Protein AF-W7QAL9-F1 (afdb_monomer)

Structure (mmCIF, N/CA/C/O backbone):
data_AF-W7QAL9-F1
#
_entry.id   AF-W7QAL9-F1
#
loop_
_atom_site.group_PDB
_atom_site.id
_atom_site.type_symbol
_atom_site.label_atom_id
_atom_site.label_alt_id
_atom_site.label_comp_id
_atom_site.label_asym_id
_atom_site.label_entity_id
_atom_site.label_seq_id
_atom_site.pdbx_PDB_ins_code
_atom_site.Cartn_x
_atom_site.Cartn_y
_atom_site.Cartn_z
_atom_site.occupancy
_atom_site.B_iso_or_equiv
_atom_site.auth_seq_id
_atom_site.auth_comp_id
_atom_site.auth_asym_id
_atom_site.auth_atom_id
_atom_site.pdbx_PDB_model_num
ATOM 1 N N . MET A 1 1 ? -16.297 9.001 6.275 1.00 50.69 1 MET A N 1
ATOM 2 C CA . MET A 1 1 ? -15.251 9.500 5.359 1.00 50.69 1 MET A CA 1
ATOM 3 C C . MET A 1 1 ? -14.457 8.284 4.928 1.00 50.69 1 MET A C 1
ATOM 5 O O . MET A 1 1 ? -14.034 7.551 5.811 1.00 50.69 1 MET A O 1
ATOM 9 N N . ALA A 1 2 ? -14.372 7.997 3.630 1.00 61.62 2 ALA A N 1
ATOM 10 C CA . ALA A 1 2 ? -13.602 6.855 3.142 1.00 61.62 2 ALA A CA 1
ATOM 11 C C . ALA A 1 2 ? -12.135 7.280 3.016 1.00 61.62 2 ALA A C 1
ATOM 13 O O . ALA A 1 2 ? -11.838 8.303 2.399 1.00 61.62 2 ALA A O 1
ATOM 14 N N . LYS A 1 3 ? -11.237 6.529 3.647 1.00 77.06 3 LYS A N 1
ATOM 15 C CA . LYS A 1 3 ? -9.796 6.768 3.602 1.00 77.06 3 LYS A CA 1
ATOM 16 C C . LYS A 1 3 ? -9.159 5.639 2.817 1.00 77.06 3 LYS A C 1
ATOM 18 O O . LYS A 1 3 ? -9.370 4.471 3.137 1.00 77.06 3 LYS A O 1
ATOM 23 N N . LYS A 1 4 ? -8.411 5.986 1.774 1.00 85.56 4 LYS A N 1
ATOM 24 C CA . LYS A 1 4 ? -7.717 5.021 0.923 1.00 85.56 4 LYS A CA 1
ATOM 25 C C . LYS A 1 4 ? -6.227 5.109 1.170 1.00 85.56 4 LYS A C 1
ATOM 27 O O . LYS A 1 4 ? -5.666 6.188 1.332 1.00 85.56 4 LYS A O 1
ATOM 32 N N . ILE A 1 5 ? -5.582 3.958 1.168 1.00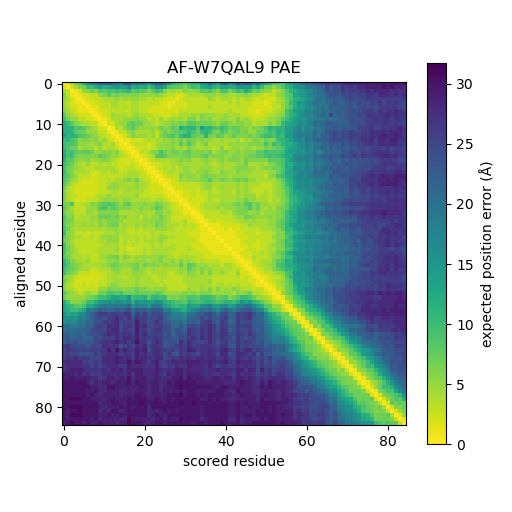 86.12 5 ILE A N 1
ATOM 33 C CA . ILE A 1 5 ? -4.144 3.834 1.327 1.00 86.12 5 ILE A CA 1
ATOM 34 C C . ILE A 1 5 ? -3.579 3.336 0.011 1.00 86.12 5 ILE A C 1
ATOM 36 O O . ILE A 1 5 ? -3.889 2.241 -0.462 1.00 86.12 5 ILE A O 1
ATOM 40 N N . ILE A 1 6 ? -2.752 4.180 -0.591 1.00 88.38 6 ILE A N 1
ATOM 41 C CA . ILE A 1 6 ? -2.029 3.873 -1.811 1.00 88.38 6 ILE A CA 1
ATOM 42 C C . ILE A 1 6 ? -0.626 3.438 -1.405 1.00 88.38 6 ILE A C 1
ATOM 44 O O . ILE A 1 6 ? 0.124 4.200 -0.801 1.00 88.38 6 ILE A O 1
ATOM 48 N N . VAL A 1 7 ? -0.269 2.202 -1.740 1.00 86.50 7 VAL A N 1
ATOM 49 C CA . VAL A 1 7 ? 1.064 1.645 -1.510 1.00 86.50 7 VAL A CA 1
ATOM 50 C C . VAL A 1 7 ? 1.751 1.455 -2.855 1.00 86.50 7 VAL A C 1
ATOM 52 O O . VAL A 1 7 ? 1.347 0.616 -3.664 1.00 86.50 7 VAL A O 1
ATOM 55 N N . ILE A 1 8 ? 2.806 2.228 -3.095 1.00 88.62 8 ILE A N 1
ATOM 56 C CA . ILE A 1 8 ? 3.674 2.087 -4.261 1.00 88.62 8 ILE A CA 1
ATOM 57 C C . ILE A 1 8 ? 4.840 1.178 -3.880 1.00 88.62 8 ILE A C 1
ATOM 59 O O . ILE A 1 8 ? 5.656 1.525 -3.029 1.00 88.62 8 ILE A O 1
ATOM 63 N N . SER A 1 9 ? 4.925 0.006 -4.507 1.00 87.75 9 SER A N 1
ATOM 64 C CA . SER A 1 9 ? 6.038 -0.922 -4.325 1.00 87.75 9 SER A CA 1
ATOM 65 C C . SER A 1 9 ? 7.039 -0.794 -5.469 1.00 87.75 9 SER A C 1
ATOM 67 O O . SER A 1 9 ? 6.708 -1.080 -6.622 1.00 87.75 9 SER A O 1
ATOM 69 N N . GLY A 1 10 ? 8.275 -0.408 -5.141 1.00 83.06 10 GLY A N 1
ATOM 70 C CA . GLY A 1 10 ? 9.412 -0.441 -6.069 1.00 83.06 10 GLY A CA 1
ATOM 71 C C . GLY A 1 10 ? 10.073 -1.821 -6.183 1.00 83.06 10 GLY A C 1
ATOM 72 O O . GLY A 1 10 ? 11.061 -1.976 -6.897 1.00 83.06 10 GLY A O 1
ATOM 73 N N . ALA A 1 11 ? 9.565 -2.823 -5.457 1.00 81.69 11 ALA A N 1
ATOM 74 C CA . ALA A 1 11 ? 10.098 -4.180 -5.445 1.00 81.69 11 ALA A CA 1
ATOM 75 C C . ALA A 1 11 ? 9.530 -5.048 -6.587 1.00 81.69 11 ALA A C 1
ATOM 77 O O . ALA A 1 11 ? 8.651 -4.639 -7.345 1.00 81.69 11 ALA A O 1
ATOM 78 N N . HIS A 1 12 ? 10.043 -6.275 -6.706 1.00 82.81 12 HIS A N 1
ATOM 79 C CA . HIS A 1 12 ? 9.546 -7.263 -7.665 1.00 82.81 12 HIS A CA 1
ATOM 80 C C . HIS A 1 12 ? 8.097 -7.671 -7.368 1.00 82.81 12 HIS A C 1
ATOM 82 O O . HIS A 1 12 ? 7.640 -7.654 -6.221 1.00 82.81 12 HIS 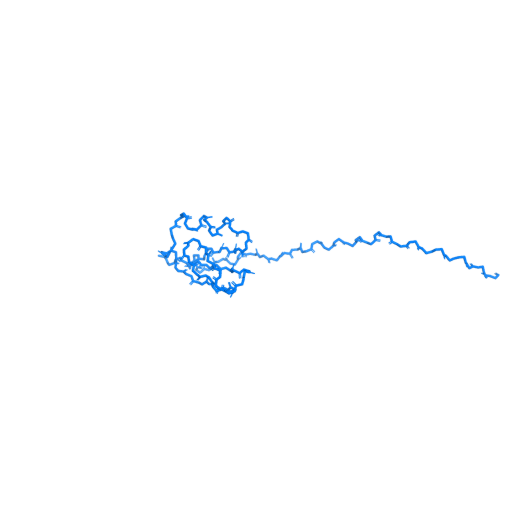A O 1
ATOM 88 N N . ALA A 1 13 ? 7.380 -8.081 -8.415 1.00 79.75 13 ALA A N 1
ATOM 89 C CA . ALA A 1 13 ? 6.005 -8.544 -8.299 1.00 79.75 13 ALA A CA 1
ATOM 90 C C . ALA A 1 13 ? 5.877 -9.686 -7.274 1.00 79.75 13 ALA A C 1
ATOM 92 O O . ALA A 1 13 ? 6.611 -10.673 -7.325 1.00 79.75 13 ALA A O 1
ATOM 93 N N . GLY A 1 14 ? 4.926 -9.553 -6.345 1.00 78.88 14 GLY A N 1
ATOM 94 C CA . GLY A 1 14 ? 4.696 -10.536 -5.286 1.00 78.88 14 GLY A CA 1
ATOM 95 C C . GLY A 1 14 ? 5.442 -10.259 -3.981 1.00 78.88 14 GLY A C 1
ATOM 96 O O . GLY A 1 14 ? 5.442 -11.132 -3.110 1.00 78.88 14 GLY A O 1
ATOM 97 N N . TYR A 1 15 ? 6.037 -9.071 -3.819 1.00 84.56 15 TYR A N 1
ATOM 98 C CA . TYR A 1 15 ? 6.619 -8.629 -2.553 1.00 84.56 15 TYR A CA 1
ATOM 99 C C . TYR A 1 15 ? 5.600 -8.737 -1.412 1.00 84.56 15 TYR A C 1
ATOM 101 O O . TYR A 1 15 ? 4.445 -8.335 -1.554 1.00 84.56 15 TYR A O 1
ATOM 109 N N . ARG A 1 16 ? 6.009 -9.302 -0.273 1.00 83.44 16 ARG A N 1
ATOM 110 C CA . ARG A 1 16 ? 5.128 -9.504 0.883 1.00 83.44 16 ARG A CA 1
ATOM 111 C C . ARG A 1 16 ? 5.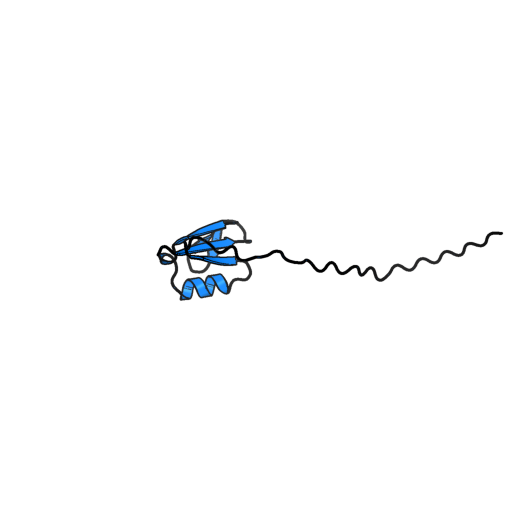627 -8.720 2.080 1.00 83.44 16 ARG A C 1
ATOM 113 O O . ARG A 1 16 ? 6.738 -8.954 2.558 1.00 83.44 16 ARG A O 1
ATOM 120 N N . ARG A 1 17 ? 4.779 -7.840 2.606 1.00 83.44 17 ARG A N 1
ATOM 121 C CA . ARG A 1 17 ? 5.071 -7.072 3.818 1.00 83.44 17 ARG A CA 1
ATOM 122 C C . ARG A 1 17 ? 3.811 -6.884 4.648 1.00 83.44 17 ARG A C 1
ATOM 124 O O . ARG A 1 17 ? 2.722 -6.785 4.095 1.00 83.44 17 ARG A O 1
ATOM 131 N N . ALA A 1 18 ? 3.956 -6.927 5.973 1.00 78.12 18 ALA A N 1
ATOM 132 C CA . ALA A 1 18 ? 2.842 -6.851 6.926 1.00 78.12 18 ALA A CA 1
ATOM 133 C C . ALA A 1 18 ? 1.701 -7.872 6.681 1.00 78.12 18 ALA A C 1
ATOM 135 O O . ALA A 1 18 ? 0.543 -7.624 7.016 1.00 78.12 18 ALA A O 1
ATOM 136 N N . GLY A 1 19 ? 2.025 -9.024 6.075 1.00 82.25 19 GLY A N 1
ATOM 137 C CA . GLY A 1 19 ? 1.056 -10.065 5.710 1.00 82.25 19 GLY A CA 1
ATOM 138 C C . GLY A 1 19 ? 0.320 -9.833 4.385 1.00 82.25 19 GLY A C 1
ATOM 139 O O . GLY A 1 19 ? -0.447 -10.696 3.967 1.00 82.25 19 GLY A O 1
ATOM 140 N N . VAL A 1 20 ? 0.584 -8.725 3.687 1.00 82.19 20 VAL A N 1
ATOM 141 C CA . VAL A 1 20 ? -0.070 -8.377 2.420 1.00 82.19 20 VAL A CA 1
ATOM 142 C C . VAL A 1 20 ? 0.863 -8.643 1.247 1.00 82.19 20 VAL A C 1
ATOM 144 O O . VAL A 1 20 ? 2.049 -8.310 1.283 1.00 82.19 20 VAL A O 1
ATOM 147 N N . LYS A 1 21 ? 0.325 -9.281 0.202 1.00 87.00 21 LYS A N 1
ATOM 148 C CA . LYS A 1 21 ? 1.022 -9.462 -1.073 1.00 87.00 21 LYS A CA 1
ATOM 149 C C . LYS A 1 21 ? 0.790 -8.220 -1.925 1.00 87.00 21 LYS A C 1
ATOM 151 O O . LYS A 1 21 ? -0.336 -7.968 -2.338 1.00 87.00 21 LYS A O 1
ATOM 156 N N . LEU A 1 22 ? 1.857 -7.476 -2.174 1.00 85.38 22 LEU A N 1
ATOM 157 C CA . LEU A 1 22 ? 1.860 -6.287 -3.008 1.00 85.38 22 LEU A CA 1
ATOM 158 C C . LEU A 1 22 ? 2.254 -6.663 -4.437 1.00 85.38 22 LEU A C 1
ATOM 160 O O . LEU A 1 22 ? 3.143 -7.490 -4.679 1.00 85.38 22 LEU A O 1
ATOM 164 N N . ASN A 1 23 ? 1.579 -6.039 -5.392 1.00 85.88 23 ASN A N 1
ATOM 165 C CA . ASN A 1 23 ? 1.985 -6.050 -6.784 1.00 85.88 23 ASN A CA 1
ATOM 166 C C . ASN A 1 23 ? 3.043 -4.965 -7.012 1.00 85.88 23 ASN A C 1
ATOM 168 O O . ASN A 1 23 ? 3.134 -3.990 -6.263 1.00 85.88 23 ASN A O 1
ATOM 172 N N . GLN A 1 24 ? 3.848 -5.144 -8.055 1.00 88.62 24 GLN A N 1
ATOM 173 C CA . GLN A 1 24 ? 4.813 -4.133 -8.470 1.00 88.62 24 GLN A CA 1
ATOM 174 C C . GLN A 1 24 ? 4.070 -2.877 -8.945 1.00 88.62 24 GLN A C 1
ATOM 176 O O . GLN A 1 24 ? 3.115 -2.978 -9.717 1.00 88.62 24 GLN A O 1
ATOM 181 N N . GLY A 1 25 ? 4.506 -1.700 -8.493 1.00 87.19 25 GLY A N 1
ATOM 182 C CA . GLY A 1 25 ? 3.844 -0.431 -8.791 1.00 87.19 25 GLY A CA 1
ATOM 183 C C . GLY A 1 25 ? 2.766 -0.067 -7.768 1.00 87.19 25 GLY A C 1
ATOM 184 O O . GLY A 1 25 ? 2.994 -0.173 -6.565 1.00 87.19 25 GLY A O 1
ATOM 185 N N . ARG A 1 26 ? 1.612 0.426 -8.235 1.00 88.25 26 ARG A N 1
ATOM 186 C CA . ARG A 1 26 ? 0.548 1.006 -7.397 1.00 88.25 26 ARG A CA 1
ATOM 187 C C . ARG A 1 26 ? -0.422 -0.065 -6.889 1.00 88.25 26 ARG A C 1
ATOM 189 O O . ARG A 1 26 ? -1.010 -0.789 -7.684 1.00 88.25 26 ARG A O 1
ATOM 196 N N . ASN A 1 27 ? -0.633 -0.106 -5.576 1.00 87.44 27 ASN A N 1
ATOM 197 C CA . ASN A 1 27 ? -1.646 -0.929 -4.919 1.00 87.44 27 ASN A CA 1
ATOM 198 C C . ASN A 1 27 ? -2.578 -0.022 -4.119 1.00 87.44 27 ASN A C 1
ATOM 200 O O . ASN A 1 27 ? -2.106 0.840 -3.381 1.00 87.44 27 ASN A O 1
ATOM 204 N N . GLU A 1 28 ? -3.882 -0.214 -4.262 1.00 89.44 28 GLU A N 1
ATOM 205 C CA . GLU A 1 28 ? -4.895 0.599 -3.593 1.00 89.44 28 GLU A CA 1
ATOM 206 C C . GLU A 1 28 ? -5.672 -0.277 -2.624 1.00 89.44 28 GLU A C 1
ATOM 208 O O . GLU A 1 28 ? -6.194 -1.327 -3.000 1.00 89.44 28 GLU A O 1
ATOM 213 N N . PHE A 1 29 ? -5.734 0.159 -1.376 1.00 87.44 29 PHE A N 1
ATOM 214 C CA . PHE A 1 29 ? -6.436 -0.531 -0.308 1.00 87.44 29 PHE A CA 1
ATOM 215 C C . PHE A 1 29 ? -7.282 0.468 0.470 1.00 87.44 29 PHE A C 1
ATOM 217 O O . PHE A 1 29 ? -6.986 1.662 0.506 1.00 87.44 29 PHE A O 1
ATOM 224 N N . ASP A 1 30 ? -8.313 -0.027 1.139 1.00 85.88 30 ASP A N 1
ATOM 225 C CA . ASP A 1 30 ? -9.024 0.761 2.137 1.00 85.88 30 ASP A CA 1
ATOM 226 C C . ASP A 1 30 ? -8.193 0.877 3.420 1.00 85.88 30 ASP A C 1
ATOM 228 O O . ASP A 1 30 ? -7.468 -0.046 3.789 1.00 85.88 30 ASP A O 1
ATOM 232 N N . GLU A 1 31 ? -8.337 1.983 4.147 1.00 83.06 31 GLU A N 1
ATOM 233 C CA . GLU A 1 31 ? -7.762 2.143 5.491 1.00 83.06 31 GLU A CA 1
ATOM 234 C C . GLU A 1 31 ? -8.135 0.971 6.405 1.00 83.06 31 GLU A C 1
ATOM 236 O O . GLU A 1 31 ? -7.306 0.481 7.164 1.00 83.06 31 GLU A O 1
ATOM 241 N N . SER A 1 32 ? -9.365 0.464 6.289 1.00 83.62 32 SER A N 1
ATOM 242 C CA . SER A 1 32 ? -9.858 -0.638 7.119 1.00 83.62 32 SER A CA 1
ATOM 243 C C . SER A 1 32 ? -9.138 -1.970 6.884 1.00 83.62 32 SER A C 1
ATOM 245 O O . SER A 1 32 ? -9.275 -2.879 7.699 1.00 83.62 32 SER A O 1
ATOM 247 N N . TRP A 1 33 ? -8.377 -2.109 5.792 1.00 84.38 33 TRP A N 1
ATOM 248 C CA . TRP A 1 33 ? -7.565 -3.303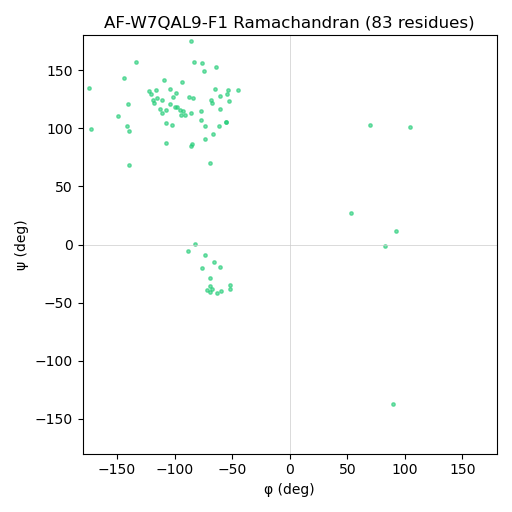 5.537 1.00 84.38 33 TRP A CA 1
ATOM 249 C C . TRP A 1 33 ? -6.288 -3.355 6.372 1.00 84.38 33 TRP A C 1
ATOM 251 O O . TRP A 1 33 ? -5.716 -4.436 6.530 1.00 84.38 33 TRP A O 1
ATOM 261 N N . PHE A 1 34 ? -5.834 -2.217 6.897 1.00 84.56 34 PHE A N 1
ATOM 262 C CA . PHE A 1 34 ? -4.581 -2.133 7.627 1.00 84.56 34 PHE A CA 1
ATOM 263 C C . PHE A 1 34 ? -4.791 -1.638 9.052 1.00 84.56 34 PHE A C 1
ATOM 265 O O . PHE A 1 34 ? -5.358 -0.581 9.303 1.00 84.56 34 PHE A O 1
ATOM 272 N N . SER A 1 35 ? -4.239 -2.374 10.011 1.00 85.31 35 SER A N 1
ATOM 273 C CA . SER A 1 35 ? -4.077 -1.878 11.375 1.00 85.31 35 SER A CA 1
ATOM 274 C C . SER A 1 35 ? -2.910 -0.887 11.456 1.00 85.31 35 SER A C 1
ATOM 276 O O . SER A 1 35 ? -1.957 -0.964 10.675 1.00 85.31 35 SER A O 1
ATOM 278 N N . ALA A 1 36 ? -2.921 0.001 12.453 1.00 83.81 36 ALA A N 1
ATOM 279 C CA . ALA A 1 36 ? -1.851 0.978 12.689 1.00 83.81 36 ALA A CA 1
ATOM 280 C C . ALA A 1 36 ? -0.454 0.328 12.750 1.00 83.81 36 ALA A C 1
ATOM 282 O O . ALA A 1 36 ? 0.526 0.878 12.249 1.00 83.81 36 ALA A O 1
ATOM 283 N N . GLN A 1 37 ? -0.369 -0.888 13.296 1.00 86.62 37 GLN A N 1
ATOM 284 C CA . GLN A 1 37 ? 0.877 -1.651 13.358 1.00 86.62 37 GLN A CA 1
ATOM 285 C C . GLN A 1 37 ? 1.348 -2.132 11.973 1.00 86.62 37 GLN A C 1
ATOM 287 O O . GLN A 1 37 ? 2.547 -2.144 11.702 1.00 86.62 37 GLN A O 1
ATOM 292 N N . GLN A 1 38 ? 0.424 -2.491 11.076 1.00 87.44 38 GLN A N 1
ATOM 293 C CA . GLN A 1 38 ? 0.752 -2.878 9.699 1.00 87.44 38 GLN A CA 1
ATOM 294 C C . GLN A 1 38 ? 1.192 -1.665 8.881 1.00 87.44 38 GLN A C 1
ATOM 296 O O . GLN A 1 38 ? 2.160 -1.757 8.131 1.00 87.44 38 GLN A O 1
ATOM 301 N N . LEU A 1 39 ? 0.550 -0.510 9.077 1.00 84.44 39 LEU A N 1
ATOM 302 C CA . LEU A 1 39 ? 0.974 0.738 8.442 1.00 84.44 39 LEU A CA 1
ATOM 303 C C . LEU A 1 39 ? 2.364 1.164 8.889 1.00 84.44 39 LEU A C 1
ATOM 305 O O . LEU A 1 39 ? 3.174 1.540 8.048 1.00 84.44 39 LEU A O 1
ATOM 309 N N . ALA A 1 40 ? 2.677 1.042 10.179 1.00 85.81 40 ALA A N 1
ATOM 310 C CA . ALA A 1 40 ? 4.022 1.300 10.679 1.00 85.81 40 ALA A CA 1
ATOM 311 C C . ALA A 1 40 ? 5.062 0.375 10.023 1.00 85.81 40 ALA A C 1
ATOM 313 O O . ALA A 1 40 ? 6.134 0.836 9.648 1.00 85.81 40 ALA A O 1
ATOM 314 N N . GLN A 1 41 ? 4.737 -0.905 9.815 1.00 86.81 41 GLN A N 1
ATOM 315 C CA . GLN A 1 41 ? 5.625 -1.848 9.122 1.00 86.81 41 GLN A CA 1
ATOM 316 C C . GLN A 1 41 ? 5.804 -1.5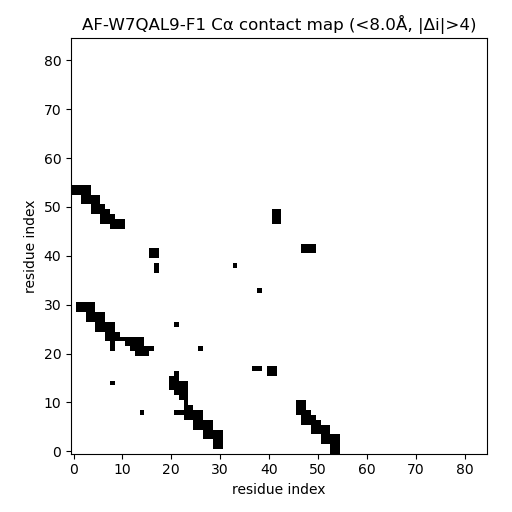27 7.634 1.00 86.81 41 GLN A C 1
ATOM 318 O O . GLN A 1 41 ? 6.904 -1.692 7.114 1.00 86.81 41 GLN A O 1
ATOM 323 N N . LEU A 1 42 ? 4.745 -1.084 6.950 1.00 85.00 42 LEU A N 1
ATOM 324 C CA . LEU A 1 42 ? 4.816 -0.670 5.546 1.00 85.00 42 LEU A CA 1
ATOM 325 C C . LEU A 1 42 ? 5.613 0.632 5.390 1.00 85.00 42 LEU A C 1
ATOM 327 O O . LEU A 1 42 ? 6.426 0.729 4.481 1.00 85.00 42 LEU A O 1
ATOM 331 N N . LYS A 1 43 ? 5.424 1.598 6.300 1.00 84.31 43 LYS A N 1
ATOM 332 C CA . LYS A 1 43 ? 6.170 2.869 6.344 1.00 84.31 43 LYS A CA 1
ATOM 333 C C . LYS A 1 43 ? 7.636 2.688 6.749 1.00 84.31 43 LYS A C 1
ATOM 335 O O . LYS A 1 43 ? 8.475 3.479 6.344 1.00 84.31 43 LYS A O 1
ATOM 340 N N . ALA A 1 44 ? 7.945 1.662 7.542 1.00 86.19 44 ALA A N 1
ATOM 341 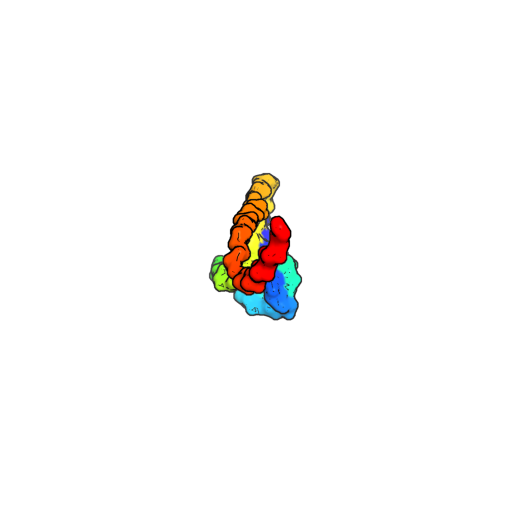C CA . ALA A 1 44 ? 9.316 1.318 7.914 1.00 86.19 44 ALA A CA 1
ATOM 342 C C . ALA A 1 44 ? 10.112 0.668 6.768 1.00 86.19 44 ALA A C 1
ATOM 344 O O . ALA A 1 44 ? 11.312 0.442 6.912 1.00 86.19 44 ALA A O 1
ATOM 345 N N . ASP A 1 45 ? 9.463 0.317 5.657 1.00 84.31 45 ASP A N 1
ATOM 346 C CA . ASP A 1 45 ? 10.113 -0.328 4.525 1.00 84.31 45 ASP A CA 1
ATOM 347 C C . ASP A 1 45 ? 10.540 0.709 3.481 1.00 84.31 45 ASP A C 1
ATOM 349 O O . ASP A 1 45 ? 9.703 1.290 2.799 1.00 84.31 45 ASP A O 1
ATOM 353 N N . GLU A 1 46 ? 11.850 0.909 3.308 1.00 82.81 46 GLU A N 1
ATOM 354 C CA . GLU A 1 46 ? 12.397 1.867 2.330 1.00 82.81 46 GLU A CA 1
ATOM 355 C C . GLU A 1 46 ? 12.005 1.569 0.873 1.00 82.81 46 GLU A C 1
ATOM 357 O O . GLU A 1 46 ? 12.100 2.443 0.012 1.00 82.81 46 GLU A O 1
ATOM 362 N N . LYS A 1 47 ? 11.574 0.341 0.558 1.00 84.06 47 LYS A N 1
ATOM 363 C CA . LYS A 1 47 ? 11.172 -0.042 -0.806 1.00 84.06 47 LYS A CA 1
ATOM 364 C C . LYS A 1 47 ? 9.698 0.235 -1.091 1.00 84.06 47 LYS A C 1
ATOM 366 O O . LYS A 1 47 ? 9.246 0.013 -2.222 1.00 84.06 47 LYS A O 1
ATOM 371 N N . LEU A 1 48 ? 8.944 0.660 -0.079 1.00 85.12 48 LEU A N 1
ATOM 372 C CA . LEU A 1 48 ? 7.523 0.948 -0.161 1.00 85.12 48 LEU A CA 1
ATOM 373 C C . LEU A 1 48 ? 7.279 2.432 0.101 1.00 85.12 48 LEU A C 1
ATOM 375 O O . LEU A 1 48 ? 7.768 3.007 1.065 1.00 85.12 48 LEU A O 1
ATOM 379 N N . SER A 1 49 ? 6.465 3.047 -0.747 1.00 86.50 49 SER A N 1
ATOM 380 C CA . SER A 1 49 ? 5.951 4.392 -0.519 1.00 86.50 49 SER A CA 1
ATOM 381 C C . SER A 1 49 ? 4.478 4.284 -0.148 1.00 86.50 49 SER A C 1
ATOM 383 O O . SER A 1 49 ? 3.677 3.796 -0.945 1.00 86.50 49 SER A O 1
ATOM 385 N N . VAL A 1 50 ? 4.127 4.674 1.077 1.00 86.44 50 VAL A N 1
ATOM 386 C CA . VAL A 1 50 ? 2.750 4.630 1.587 1.00 86.44 50 VAL A CA 1
ATOM 387 C C . VAL A 1 50 ? 2.185 6.046 1.591 1.00 86.44 50 VAL A C 1
ATOM 389 O O . VAL A 1 50 ? 2.719 6.920 2.271 1.00 86.44 50 VAL A O 1
ATOM 392 N N . SER A 1 51 ? 1.091 6.261 0.868 1.00 85.88 51 SER A N 1
ATOM 393 C CA . SER A 1 51 ? 0.348 7.520 0.839 1.00 85.88 51 SER A CA 1
ATOM 394 C C . SER A 1 51 ? -1.074 7.297 1.336 1.00 85.88 51 SER A C 1
ATOM 396 O O . SER A 1 51 ? -1.811 6.464 0.809 1.00 85.88 51 SER A O 1
ATOM 398 N N . GLU A 1 52 ? -1.461 8.052 2.356 1.00 85.00 52 GLU A N 1
ATOM 399 C CA . GLU A 1 52 ? -2.821 8.070 2.889 1.00 85.00 52 GLU A CA 1
ATOM 400 C C . GLU A 1 52 ? -3.595 9.163 2.151 1.00 85.00 52 GLU A C 1
ATOM 402 O O . GLU A 1 52 ? -3.293 10.347 2.282 1.00 85.00 52 GLU A O 1
ATOM 407 N N . VAL A 1 53 ? -4.559 8.759 1.327 1.00 81.00 53 VAL A N 1
ATOM 408 C CA . VAL A 1 53 ? -5.449 9.671 0.613 1.00 81.00 53 VAL A CA 1
ATOM 409 C C . VAL A 1 53 ? -6.778 9.683 1.352 1.00 81.00 53 VAL A C 1
ATOM 411 O O . VAL A 1 53 ? -7.584 8.753 1.271 1.00 81.00 53 VAL A O 1
ATOM 414 N N . GLU A 1 54 ? -6.998 10.751 2.108 1.00 74.44 54 GLU A N 1
ATOM 415 C CA . GLU A 1 54 ? -8.343 11.129 2.516 1.00 74.44 54 GLU A CA 1
ATOM 416 C C . GLU A 1 54 ? -9.090 11.593 1.268 1.00 74.44 54 GLU A C 1
ATOM 418 O O . GLU A 1 54 ? -8.617 12.489 0.571 1.00 74.44 54 GLU A O 1
ATOM 423 N N . ASP A 1 55 ? -10.246 10.986 0.981 1.00 60.47 55 ASP A N 1
ATOM 424 C CA . ASP A 1 55 ? -11.175 11.455 -0.053 1.00 60.47 55 ASP A CA 1
ATOM 425 C C . ASP A 1 55 ? -11.801 12.776 0.441 1.00 60.47 55 ASP A C 1
ATOM 427 O O . ASP A 1 55 ? -12.937 12.850 0.911 1.00 60.47 55 ASP A O 1
ATOM 431 N N . LYS A 1 56 ? -10.975 13.823 0.483 1.00 54.06 56 LYS A N 1
ATOM 432 C CA . LYS A 1 56 ? -11.391 15.214 0.571 1.00 54.06 56 LYS A CA 1
ATOM 433 C C . LYS A 1 56 ? -11.322 15.776 -0.846 1.00 54.06 56 LYS A C 1
ATOM 435 O O . LYS A 1 56 ? -10.287 15.615 -1.496 1.00 54.06 56 LYS A O 1
ATOM 440 N N . PRO A 1 57 ? -12.376 16.451 -1.331 1.00 52.38 57 PRO A N 1
ATOM 441 C CA . PRO A 1 57 ? -12.209 17.314 -2.487 1.00 52.38 57 PRO A CA 1
ATOM 442 C C . PRO A 1 57 ? -11.189 18.393 -2.096 1.00 52.38 57 PRO A C 1
ATOM 444 O O . PRO A 1 57 ? -11.335 19.013 -1.045 1.00 52.38 57 PRO A O 1
ATOM 447 N N . ASP A 1 58 ? -10.153 18.561 -2.914 1.00 51.53 58 ASP A N 1
ATOM 448 C CA . ASP A 1 58 ? -9.088 19.561 -2.780 1.00 51.53 58 ASP A CA 1
ATOM 449 C C . ASP A 1 58 ? -8.096 19.382 -1.617 1.00 51.53 58 ASP A C 1
ATOM 451 O O . ASP A 1 58 ? -8.329 19.781 -0.479 1.00 51.53 58 ASP A O 1
ATOM 455 N N . SER A 1 59 ? -6.898 18.891 -1.946 1.00 44.22 59 SER A N 1
ATOM 456 C CA . SER A 1 59 ? -5.691 19.724 -1.832 1.00 44.22 59 SER A CA 1
ATOM 457 C C . SER A 1 59 ? -4.493 18.996 -2.447 1.00 44.22 59 SER A C 1
ATOM 459 O O . SER A 1 59 ? -3.880 18.114 -1.842 1.00 44.22 59 SER A O 1
ATOM 461 N N . SER A 1 60 ? -4.173 19.370 -3.683 1.00 52.47 60 SER A N 1
ATOM 462 C CA . SER A 1 60 ? -2.930 19.026 -4.368 1.00 52.47 60 SER A CA 1
ATOM 463 C C . SER A 1 60 ? -1.738 19.478 -3.523 1.00 52.47 60 SER A C 1
ATOM 465 O O . SER A 1 60 ? -1.447 20.669 -3.453 1.00 52.47 60 SER A O 1
ATOM 467 N N . THR A 1 61 ? -1.049 18.540 -2.873 1.00 48.81 61 THR A N 1
ATOM 468 C CA . THR A 1 61 ? 0.225 18.831 -2.207 1.00 48.81 61 THR A CA 1
ATOM 469 C C . THR A 1 61 ? 1.369 18.476 -3.143 1.00 48.81 61 THR A C 1
ATOM 471 O O . THR A 1 61 ? 1.550 17.335 -3.561 1.00 48.81 61 THR A O 1
ATOM 474 N N . ASP A 1 62 ? 2.073 19.544 -3.486 1.00 55.78 62 ASP A N 1
ATOM 475 C CA . ASP A 1 62 ? 3.238 19.690 -4.333 1.00 55.78 62 ASP A CA 1
ATOM 476 C C . ASP A 1 62 ? 4.335 18.637 -4.093 1.00 55.78 62 ASP A C 1
ATOM 478 O O . ASP A 1 62 ? 4.756 18.370 -2.968 1.00 55.78 62 ASP A O 1
ATOM 482 N N . THR A 1 63 ? 4.845 18.056 -5.176 1.00 52.75 63 THR A N 1
ATOM 483 C CA . THR A 1 63 ? 6.210 17.518 -5.210 1.00 52.75 63 THR A CA 1
ATOM 484 C C . THR A 1 63 ? 6.809 17.856 -6.568 1.00 52.75 63 THR A C 1
ATOM 486 O O . THR A 1 63 ? 7.039 16.989 -7.410 1.00 52.75 63 THR A O 1
ATOM 489 N N . SER A 1 64 ? 7.053 19.147 -6.805 1.00 55.09 64 SER A N 1
ATOM 490 C CA . SER A 1 64 ? 8.033 19.548 -7.815 1.00 55.09 64 SER A CA 1
ATOM 491 C C . SER A 1 64 ? 9.408 19.541 -7.163 1.00 55.09 64 SER A C 1
ATOM 493 O O . SER A 1 64 ? 9.891 20.543 -6.638 1.00 55.09 64 SER A O 1
ATOM 495 N N . GLY A 1 65 ? 10.034 18.363 -7.172 1.00 50.00 65 GLY A N 1
ATOM 496 C CA . GLY A 1 65 ? 11.428 18.190 -6.791 1.00 50.00 65 GLY A CA 1
ATOM 497 C C . GLY A 1 65 ? 12.316 19.110 -7.623 1.00 50.00 65 GLY A C 1
ATOM 498 O O . GLY A 1 65 ? 12.558 18.866 -8.804 1.00 50.00 65 GLY A O 1
ATOM 499 N N . LYS A 1 66 ? 12.810 20.181 -7.001 1.00 51.62 66 LYS A N 1
ATOM 500 C CA . LYS A 1 66 ? 13.866 21.015 -7.563 1.00 51.62 66 LYS A CA 1
ATOM 501 C C . LYS A 1 66 ? 15.167 20.217 -7.453 1.00 51.62 66 LYS A C 1
ATOM 503 O O . LYS A 1 66 ? 15.827 20.228 -6.421 1.00 51.62 66 LYS A O 1
ATOM 508 N N . LEU A 1 67 ? 15.470 19.450 -8.499 1.00 59.19 67 LEU A N 1
ATOM 509 C CA . LEU A 1 67 ? 16.766 18.809 -8.705 1.00 59.19 67 LEU A CA 1
ATOM 510 C C . LEU A 1 67 ? 17.821 19.914 -8.815 1.00 59.19 67 LEU A C 1
ATOM 512 O O . LEU A 1 67 ? 17.925 20.590 -9.839 1.00 59.19 67 LEU A O 1
ATOM 516 N N . ASP A 1 68 ? 18.559 20.120 -7.729 1.00 54.59 68 ASP A N 1
ATOM 517 C CA . ASP A 1 68 ? 19.768 20.935 -7.706 1.00 54.59 68 ASP A CA 1
ATOM 518 C C . ASP A 1 68 ? 20.823 20.226 -8.567 1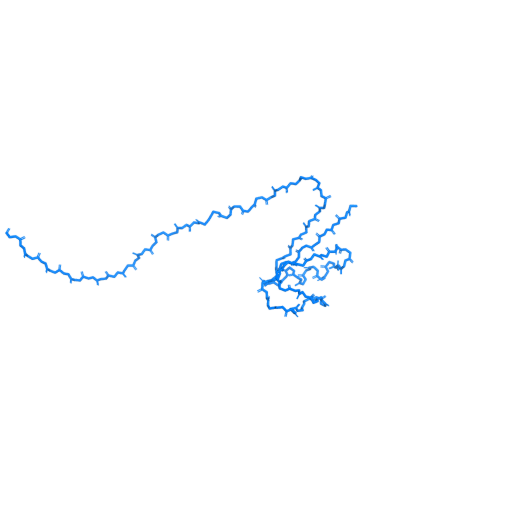.00 54.59 68 ASP A C 1
ATOM 520 O O . ASP A 1 68 ? 21.466 19.255 -8.163 1.00 54.59 68 ASP A O 1
ATOM 524 N N . ALA A 1 69 ? 20.905 20.631 -9.833 1.00 57.53 69 ALA A N 1
ATOM 525 C CA . ALA A 1 69 ? 21.948 20.181 -10.732 1.00 57.53 69 ALA A CA 1
ATOM 526 C C . ALA A 1 69 ? 23.246 20.882 -10.324 1.00 57.53 69 ALA A C 1
ATOM 528 O O . ALA A 1 69 ? 23.446 22.048 -10.644 1.00 57.53 69 ALA A O 1
ATOM 529 N N . ASN A 1 70 ? 24.112 20.159 -9.618 1.00 60.59 70 ASN A N 1
ATOM 530 C CA . ASN A 1 70 ? 25.495 20.528 -9.333 1.00 60.59 70 ASN A CA 1
ATOM 531 C C . ASN A 1 70 ? 26.367 20.286 -10.587 1.00 60.59 70 ASN A C 1
ATOM 533 O O . ASN A 1 70 ? 26.639 19.121 -10.895 1.00 60.59 70 ASN A O 1
ATOM 537 N N . PRO A 1 71 ? 26.844 21.306 -11.330 1.00 59.41 71 PRO A N 1
ATOM 538 C CA . PRO A 1 71 ? 27.830 21.084 -12.376 1.00 59.41 71 PRO A CA 1
ATOM 539 C C . PRO A 1 71 ? 29.233 21.107 -11.761 1.00 59.41 71 PRO A C 1
ATOM 541 O O . PRO A 1 71 ? 29.926 22.121 -11.781 1.00 59.41 71 PRO A O 1
ATOM 544 N N . SER A 1 72 ? 29.677 19.968 -11.235 1.00 56.91 72 SER A N 1
ATOM 545 C CA . SER A 1 72 ? 31.096 19.742 -10.947 1.00 56.91 72 SER A CA 1
ATOM 546 C C . SER A 1 72 ? 31.685 18.752 -11.952 1.00 56.91 72 SER A C 1
ATOM 548 O O . SER A 1 72 ? 31.469 17.550 -11.812 1.00 56.91 72 SER A O 1
ATOM 550 N N . PRO A 1 73 ? 32.472 19.214 -12.938 1.00 60.66 73 PRO A N 1
ATOM 551 C CA . PRO A 1 73 ? 33.498 18.379 -13.542 1.00 60.66 73 PRO A CA 1
ATOM 552 C C . PRO A 1 73 ? 34.886 18.845 -13.089 1.00 60.66 73 PRO A C 1
ATOM 554 O O . PRO A 1 73 ? 35.562 19.635 -13.749 1.00 60.66 73 PRO A O 1
ATOM 557 N N . THR A 1 74 ? 35.342 18.315 -11.957 1.00 52.78 74 THR A N 1
ATOM 558 C CA . THR A 1 74 ? 36.767 18.274 -11.627 1.00 52.78 74 THR A CA 1
ATOM 559 C C . THR A 1 74 ? 37.433 17.149 -12.420 1.00 52.78 74 THR A C 1
ATOM 561 O O . THR A 1 74 ? 37.188 15.975 -12.169 1.00 52.78 74 THR A O 1
ATOM 564 N N . GLY A 1 75 ? 38.343 17.528 -13.321 1.00 52.62 75 GLY A N 1
ATOM 565 C CA . GLY A 1 75 ? 39.574 16.773 -13.568 1.00 52.62 75 GLY A CA 1
ATOM 566 C C . GLY A 1 75 ? 39.651 15.920 -14.836 1.00 52.62 75 GLY A C 1
ATOM 567 O O . GLY A 1 75 ? 39.283 14.752 -14.837 1.00 52.62 75 GLY A O 1
ATOM 568 N N . VAL A 1 76 ? 40.331 16.443 -15.860 1.00 57.28 76 VAL A N 1
ATOM 569 C CA . VAL A 1 76 ? 41.244 15.633 -16.683 1.00 57.28 76 VAL A CA 1
ATOM 570 C C . VAL A 1 76 ? 42.382 16.508 -17.212 1.00 57.28 76 VAL A C 1
ATOM 572 O O . VAL A 1 76 ? 42.216 17.401 -18.037 1.00 57.28 76 VAL A O 1
ATOM 575 N N . THR A 1 77 ? 43.563 16.236 -16.667 1.00 51.94 77 THR A N 1
ATOM 576 C CA . THR A 1 77 ? 44.880 16.665 -17.126 1.00 51.94 77 THR A CA 1
ATOM 577 C C . THR A 1 77 ? 45.099 16.309 -18.599 1.00 51.94 77 THR A C 1
ATOM 579 O O . THR A 1 77 ? 45.083 15.137 -18.962 1.00 51.94 77 THR A O 1
ATOM 582 N N . GLY A 1 78 ? 45.404 17.312 -19.425 1.00 47.22 78 GLY A N 1
ATOM 583 C CA . GLY A 1 78 ? 45.892 17.142 -20.793 1.00 47.22 78 GLY A CA 1
ATOM 584 C C . GLY A 1 78 ? 46.995 18.153 -21.100 1.00 47.22 78 GLY A C 1
ATOM 585 O O . GLY A 1 78 ? 46.729 19.309 -21.406 1.00 47.22 78 GLY A O 1
ATOM 586 N N . LYS A 1 79 ? 48.252 17.715 -20.990 1.00 51.03 79 LYS A N 1
ATOM 587 C CA . LYS A 1 79 ? 49.441 18.400 -21.519 1.00 51.03 79 LYS A CA 1
ATOM 588 C C . LYS A 1 79 ? 49.298 18.513 -23.043 1.00 51.03 79 LYS A C 1
ATOM 590 O O . LYS A 1 79 ? 49.377 17.488 -23.707 1.00 51.03 79 LYS A O 1
ATOM 595 N N . SER A 1 80 ? 49.225 19.728 -23.583 1.00 51.72 80 SER A N 1
ATOM 596 C CA . SER A 1 80 ? 49.528 19.987 -24.998 1.00 51.72 80 SER A CA 1
ATOM 597 C C . SER A 1 80 ? 50.273 21.310 -25.144 1.00 51.72 80 SER A C 1
ATOM 599 O O . SER A 1 80 ? 49.705 22.394 -25.080 1.00 51.72 80 SER A O 1
ATOM 601 N N . LYS A 1 81 ? 51.587 21.182 -25.325 1.00 48.28 81 LYS A N 1
ATOM 602 C CA . LYS A 1 81 ? 52.503 22.193 -25.852 1.00 48.28 81 LYS A CA 1
ATOM 603 C C . LYS A 1 81 ? 52.150 22.422 -27.326 1.00 48.28 81 LYS A C 1
ATOM 605 O O . LYS A 1 81 ? 52.246 21.476 -28.100 1.00 48.28 81 LYS A O 1
ATOM 610 N N . ALA A 1 82 ? 51.815 23.646 -27.723 1.00 49.69 82 ALA A N 1
ATOM 611 C CA . ALA A 1 82 ? 51.836 24.047 -29.127 1.00 49.69 82 ALA A CA 1
ATOM 612 C C . ALA A 1 82 ? 52.382 25.474 -29.251 1.00 49.69 82 ALA A C 1
ATOM 614 O O . ALA A 1 82 ? 51.895 26.412 -28.631 1.00 49.69 82 ALA A O 1
ATOM 615 N N . LYS A 1 83 ? 53.466 25.557 -30.016 1.00 45.84 83 LYS A N 1
ATOM 616 C CA . LYS A 1 83 ? 54.229 26.726 -30.439 1.00 45.84 83 LYS A CA 1
ATOM 617 C C . LYS A 1 83 ? 53.790 27.012 -31.879 1.00 45.84 83 LYS A C 1
ATOM 619 O O . LYS A 1 83 ? 53.854 26.082 -32.676 1.00 45.84 83 LYS A O 1
ATOM 624 N N . ALA A 1 84 ? 53.377 28.235 -32.185 1.00 47.69 84 ALA A N 1
ATOM 625 C CA . ALA A 1 84 ? 53.233 28.831 -33.522 1.00 47.69 84 ALA A CA 1
ATOM 626 C C . ALA A 1 84 ? 52.868 30.305 -33.272 1.00 47.69 84 ALA A C 1
ATOM 628 O O . ALA A 1 84 ? 52.062 30.558 -32.381 1.00 47.69 84 ALA A O 1
ATOM 629 N N . GLU A 1 85 ? 53.413 31.326 -33.911 1.00 43.06 85 GLU A N 1
ATOM 630 C CA . GLU A 1 85 ? 54.412 31.522 -34.964 1.00 43.06 85 GLU A CA 1
ATOM 631 C C . GLU A 1 85 ? 54.982 32.931 -34.721 1.00 43.06 85 GLU A C 1
ATOM 633 O O . GLU A 1 85 ? 54.213 33.782 -34.210 1.00 43.06 85 GLU A O 1
#

InterPro domains:
  IPR041227 Mu-like prophage FluMu N-terminal domain [PF17891] (5-55)

Radius of gyration: 23.67 Å; Cα contacts (8 Å, |Δi|>4): 98; chains: 1; bounding box: 70×42×48 Å

pLDDT: mean 72.34, std 15.86, range [43.06, 89.44]

Secondary structure (DSSP, 8-state):
--EEEEEEE-S-TT-EETTEEPPSEEEEEEGGG--HHHHHHHHT-TTEEEEEEE--S----------------------------

Sequence (85 aa):
MAKKIIVISGAHAGYRRAGVKLNQGRNEFDESWFSAQQLAQLKADEKLSVSEVEDKPDSSTDTSGKLDANPSPTGVTGKSKAKAE

Solvent-accessible surface area (backbone atoms only — not comparable to full-atom values): 5699 Å² total; per-residue (Å²): 132,68,42,3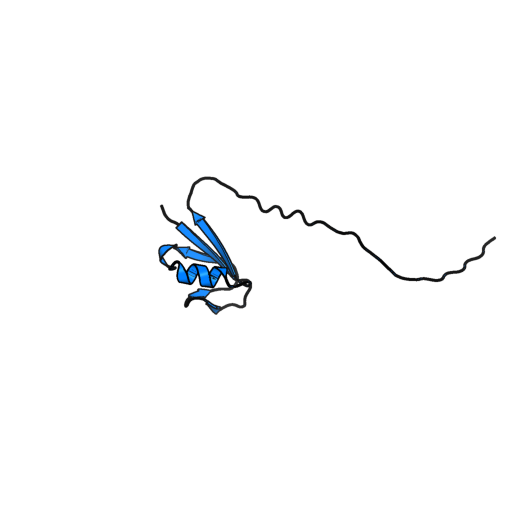5,33,38,39,36,28,78,50,64,74,64,44,72,57,77,90,42,76,40,53,51,38,81,38,81,41,53,45,90,79,52,54,74,70,37,49,51,50,45,62,70,32,91,59,38,47,71,43,80,44,64,78,57,87,84,76,93,78,84,82,82,78,80,77,81,80,77,90,76,85,84,84,79,92,73,94,75,92,83,88,86,134

Organism: NCBI:txid1328313

Nearest PDB structures (foldseek):
  2out-assembly1_A  TM=5.548E-01  e=2.637E-03 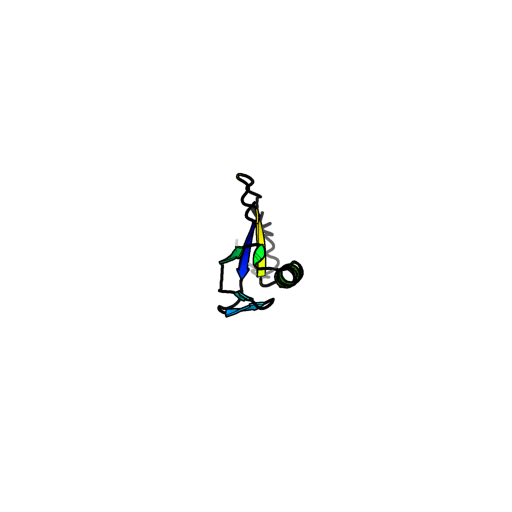 Haemophilus influenzae
  7vea-assembly1_eY  TM=3.958E-01  e=7.218E+00  Thermosynechococcus vestitus BP-1

Mean predicted aligned error: 14.91 Å

Foldseek 3Di:
DWKKKKKAACDDAQDDALNDGDGHGIDIDTPVVDDPVRVVRQVPDPRIDIDIDDPDPDDDDDDPPPPPDDPDDDDDDDDDDDDDD